Protein AF-A0A6C0JAY5-F1 (afdb_monomer)

Mean predicted aligned error: 5.96 Å

Secondary structure (DSSP, 8-state):
-HHHHHHHTT---HHHHHHIIIIIIIIHHHHHHHHHHHS-GGGHHHHHHHHHHHHHHHHHHHHHT---EETTTTEE-TTGGGHHHHHHHHHHHHHHHHTT-HHHHHHHHHHHHHHHHHHHHIIIII-

Solvent-accessible surface area (backbone atoms only — not comparable to full-atom values): 6620 Å² total; per-residue (Å²): 117,73,66,59,58,55,52,63,72,71,61,74,47,78,66,54,23,49,45,43,37,47,53,58,58,43,39,49,35,50,50,51,22,52,46,46,64,69,53,60,57,88,57,32,29,61,56,12,60,56,35,42,55,60,17,51,51,36,38,50,35,56,77,67,60,77,67,58,66,35,71,50,52,74,39,64,42,80,63,55,86,47,26,61,59,49,16,51,36,31,45,52,21,18,51,30,15,53,72,47,38,46,87,56,16,24,52,38,37,44,50,46,35,52,53,53,50,50,53,51,47,43,67,72,74,72,104

Radius of gyration: 16.35 Å; Cα contacts (8 Å, |Δi|>4): 132; chains: 1; bounding box: 35×34×46 Å

Nearest PDB structures (foldseek):
  8f6e-assembly1_B  TM=4.522E-01  e=9.659E+00  Shewanella oneidensis
  4nqi-assembly1_B  TM=2.561E-01  e=8.730E+00  Dictyostelium discoideum

Sequence (127 aa):
MITIYYIIYIMLSFKERFVLFLAGCIGSRLLFTYIAKNINVEYLPYLGYIALLPAIGMLYIYITGSRDYGAEAGGKIWWNYMRPIHSFLLFLFAYYAIVKNKDVAWKIILLDTIIGLGAFINQHFVK

Structure (mmCIF, N/CA/C/O backbone):
data_AF-A0A6C0JAY5-F1
#
_entry.id   AF-A0A6C0JAY5-F1
#
loop_
_atom_site.group_PDB
_atom_site.id
_atom_site.type_symbol
_atom_site.label_atom_id
_atom_site.label_alt_id
_atom_site.label_comp_id
_atom_site.label_asym_id
_atom_site.label_entity_id
_atom_site.label_seq_id
_atom_site.pdbx_PDB_ins_code
_atom_site.Cartn_x
_atom_site.Cartn_y
_atom_site.Cartn_z
_atom_site.occupancy
_atom_site.B_iso_or_equiv
_atom_site.auth_seq_id
_atom_site.auth_comp_id
_atom_site.auth_asym_id
_atom_site.auth_atom_id
_atom_site.pdbx_PDB_model_num
ATOM 1 N N . MET A 1 1 ? 6.644 24.327 -29.916 1.00 54.44 1 MET A N 1
ATOM 2 C CA . MET A 1 1 ? 5.933 23.978 -28.661 1.00 54.44 1 MET A CA 1
ATOM 3 C C . MET A 1 1 ? 5.718 22.473 -28.474 1.00 54.44 1 MET A C 1
ATOM 5 O O . MET A 1 1 ? 5.859 22.010 -27.354 1.00 54.44 1 MET A O 1
ATOM 9 N N . ILE A 1 2 ? 5.459 21.697 -29.535 1.00 54.69 2 ILE A N 1
ATOM 10 C CA . ILE A 1 2 ? 5.277 20.229 -29.462 1.00 54.69 2 ILE A CA 1
ATOM 11 C C . ILE A 1 2 ? 6.596 19.490 -29.137 1.00 54.69 2 ILE A C 1
ATOM 13 O O . ILE A 1 2 ? 6.607 18.537 -28.366 1.00 54.69 2 ILE A O 1
ATOM 17 N N . THR A 1 3 ? 7.735 19.990 -29.622 1.00 51.88 3 THR A N 1
ATOM 18 C CA . THR A 1 3 ? 9.058 19.368 -29.429 1.00 51.88 3 THR A CA 1
ATOM 19 C C . THR A 1 3 ? 9.593 19.470 -27.993 1.00 51.88 3 THR A C 1
ATOM 21 O O . THR A 1 3 ? 10.268 18.563 -27.527 1.00 51.88 3 THR A O 1
ATOM 24 N N . ILE A 1 4 ? 9.256 20.533 -27.252 1.00 52.16 4 ILE A N 1
ATOM 25 C CA . ILE A 1 4 ? 9.716 20.729 -25.861 1.00 52.16 4 ILE A CA 1
ATOM 26 C C . ILE A 1 4 ? 8.981 19.782 -24.902 1.00 52.16 4 ILE A C 1
ATOM 28 O O . ILE A 1 4 ? 9.606 19.188 -24.030 1.00 52.16 4 ILE A O 1
ATOM 32 N N . TYR A 1 5 ? 7.680 19.560 -25.112 1.00 51.28 5 TYR A N 1
ATOM 33 C CA . TYR A 1 5 ? 6.911 18.566 -24.354 1.00 51.28 5 TYR A CA 1
ATOM 34 C C . TYR A 1 5 ? 7.430 17.138 -24.585 1.00 51.28 5 TYR A C 1
ATOM 36 O O . TYR A 1 5 ? 7.510 16.352 -23.644 1.00 51.28 5 TYR A O 1
ATOM 44 N N . TYR A 1 6 ? 7.841 16.823 -25.817 1.00 51.25 6 TYR A N 1
ATOM 45 C CA . TYR A 1 6 ? 8.399 15.514 -26.168 1.00 51.25 6 TYR A CA 1
ATOM 46 C C . TYR A 1 6 ? 9.792 15.276 -25.556 1.00 51.25 6 TYR A C 1
ATOM 48 O O . TYR A 1 6 ? 10.113 14.160 -25.160 1.00 51.25 6 TYR A O 1
ATOM 56 N N . ILE A 1 7 ? 10.601 16.332 -25.419 1.00 49.59 7 ILE A N 1
ATOM 57 C CA . ILE A 1 7 ? 11.939 16.272 -24.806 1.00 49.59 7 ILE A CA 1
ATOM 58 C C . ILE A 1 7 ? 11.858 16.162 -23.274 1.00 49.59 7 ILE A C 1
ATOM 60 O O . ILE A 1 7 ? 12.607 15.385 -22.687 1.00 49.59 7 ILE A O 1
ATOM 64 N N . ILE A 1 8 ? 10.912 16.851 -22.621 1.00 50.94 8 ILE A N 1
ATOM 65 C CA . ILE A 1 8 ? 10.692 16.717 -21.166 1.00 50.94 8 ILE A CA 1
ATOM 66 C C . ILE A 1 8 ? 10.243 15.288 -20.807 1.00 50.94 8 ILE A C 1
ATOM 68 O O . ILE A 1 8 ? 10.693 14.732 -19.807 1.00 50.94 8 ILE A O 1
ATOM 72 N N . TYR A 1 9 ? 9.417 14.655 -21.647 1.00 51.22 9 TYR A N 1
ATOM 73 C CA . TYR A 1 9 ? 8.948 13.277 -21.439 1.00 51.22 9 TYR A CA 1
ATOM 74 C C . TYR A 1 9 ? 10.049 12.203 -21.562 1.00 51.22 9 TYR A C 1
ATOM 76 O O . TYR A 1 9 ? 9.867 11.087 -21.075 1.00 51.22 9 TYR A O 1
ATOM 84 N N . ILE A 1 10 ? 11.184 12.514 -22.197 1.00 54.47 10 ILE A N 1
ATOM 85 C CA . ILE A 1 10 ? 12.216 11.534 -22.583 1.00 54.47 10 ILE A CA 1
ATOM 86 C C . ILE A 1 10 ? 13.386 11.431 -21.587 1.00 54.47 10 ILE A C 1
ATOM 88 O O . ILE A 1 10 ? 14.153 10.472 -21.646 1.00 54.47 10 ILE A O 1
ATOM 92 N N . MET A 1 11 ? 13.508 12.333 -20.611 1.00 53.62 11 MET A N 1
ATOM 93 C CA . MET A 1 11 ? 14.703 12.406 -19.755 1.00 53.62 11 MET A CA 1
ATOM 94 C C . MET A 1 11 ? 14.431 12.359 -18.250 1.00 53.62 11 MET A C 1
ATOM 96 O O . MET A 1 11 ? 15.195 12.929 -17.479 1.00 53.62 11 MET A O 1
ATOM 100 N N . LEU A 1 12 ? 13.415 11.615 -17.794 1.00 60.91 12 LEU A N 1
ATOM 101 C CA . LEU A 1 12 ? 13.416 11.215 -16.384 1.00 60.91 12 LEU A CA 1
ATOM 102 C C . LEU A 1 12 ? 14.640 10.324 -16.141 1.00 60.91 12 LEU A C 1
ATOM 104 O O . LEU A 1 12 ? 14.709 9.187 -16.634 1.00 60.91 12 LEU A O 1
ATOM 108 N N . SER A 1 13 ? 15.609 10.861 -15.412 1.00 75.25 13 SER A N 1
ATOM 109 C CA . SER A 1 13 ? 16.813 10.178 -14.975 1.00 75.25 13 SER A CA 1
ATOM 110 C C . SER A 1 13 ? 16.450 8.938 -14.164 1.00 75.25 13 SER A C 1
ATOM 112 O O . SER A 1 13 ? 15.385 8.837 -13.548 1.00 75.25 13 SER A O 1
ATOM 114 N N . PHE A 1 14 ? 17.367 7.976 -14.131 1.00 72.56 14 PHE A N 1
ATOM 115 C CA . PHE A 1 14 ? 17.221 6.759 -13.334 1.00 72.56 14 PHE A CA 1
ATOM 116 C C . PHE A 1 14 ? 16.834 7.058 -11.872 1.00 72.56 14 PHE A C 1
ATOM 118 O O . PHE A 1 14 ? 15.974 6.392 -11.301 1.00 72.56 14 PHE A O 1
ATOM 125 N N . LYS A 1 15 ? 17.390 8.137 -11.304 1.00 79.25 15 LYS A N 1
ATOM 126 C CA . LYS A 1 15 ? 17.097 8.604 -9.943 1.00 79.25 15 LYS A CA 1
ATOM 127 C C . LYS A 1 15 ? 15.655 9.086 -9.783 1.00 79.25 15 LYS A C 1
ATOM 129 O O . LYS A 1 15 ? 15.005 8.736 -8.804 1.00 79.25 15 LYS A O 1
ATOM 134 N N . GLU A 1 16 ? 15.128 9.850 -10.735 1.00 79.75 16 GLU A N 1
ATOM 135 C CA . GLU A 1 16 ? 13.760 10.379 -10.650 1.00 79.75 16 GLU A CA 1
ATOM 136 C C . GLU A 1 16 ? 12.713 9.259 -10.736 1.00 79.75 16 GLU A C 1
ATOM 138 O O . GLU A 1 16 ? 11.715 9.291 -10.019 1.00 79.75 16 GLU A O 1
ATOM 143 N N . ARG A 1 17 ? 12.968 8.212 -11.531 1.00 82.44 17 ARG A N 1
ATOM 144 C CA . ARG A 1 17 ? 12.081 7.033 -11.629 1.00 82.44 17 ARG A CA 1
ATOM 145 C C . ARG A 1 17 ? 11.998 6.281 -10.301 1.00 82.44 17 ARG A C 1
ATOM 147 O O . ARG A 1 17 ? 10.915 5.893 -9.866 1.00 82.44 17 ARG A O 1
ATOM 154 N N . PHE A 1 18 ? 13.140 6.140 -9.629 1.00 86.94 18 PHE A N 1
ATOM 155 C CA . PHE A 1 18 ? 13.232 5.531 -8.302 1.00 86.94 18 PHE A CA 1
ATOM 156 C C . PHE A 1 18 ? 12.449 6.346 -7.283 1.00 86.94 18 PHE A C 1
ATOM 158 O O . PHE A 1 18 ? 11.688 5.777 -6.507 1.00 86.94 18 PHE A O 1
ATOM 165 N N . VAL A 1 19 ? 12.588 7.673 -7.316 1.00 86.75 19 VAL A N 1
ATOM 166 C CA . VAL A 1 19 ? 11.840 8.571 -6.431 1.00 86.75 19 VAL A CA 1
ATOM 167 C C . VAL A 1 19 ? 10.338 8.450 -6.676 1.00 86.75 19 VAL A C 1
ATOM 169 O O . VAL A 1 19 ? 9.593 8.337 -5.710 1.00 86.75 19 VAL A O 1
ATOM 172 N N . LEU A 1 20 ? 9.874 8.392 -7.926 1.00 86.75 20 LEU A N 1
ATOM 173 C CA . LEU A 1 20 ? 8.446 8.219 -8.215 1.00 86.75 20 LEU A CA 1
ATOM 174 C C . LEU A 1 20 ? 7.890 6.910 -7.643 1.00 86.75 20 LEU A C 1
ATOM 176 O O . LEU A 1 20 ? 6.817 6.914 -7.039 1.00 86.75 20 LEU A O 1
ATOM 180 N N . PHE A 1 21 ? 8.615 5.798 -7.781 1.00 88.38 21 PHE A N 1
ATOM 181 C CA . PHE A 1 21 ? 8.173 4.527 -7.210 1.00 88.38 21 PHE A CA 1
ATOM 182 C C . PHE A 1 21 ? 8.271 4.524 -5.676 1.00 88.38 21 PHE A C 1
ATOM 184 O O . PHE A 1 21 ? 7.318 4.157 -4.988 1.00 88.38 21 PHE A O 1
ATOM 191 N N . LEU A 1 22 ? 9.400 4.958 -5.116 1.00 89.69 22 LEU A N 1
ATO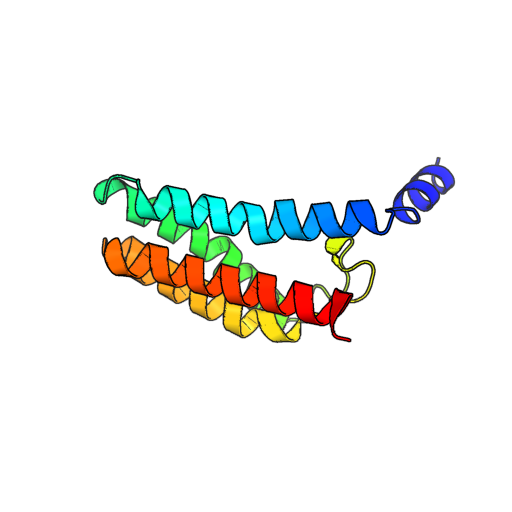M 192 C CA . LEU A 1 22 ? 9.643 4.916 -3.675 1.00 89.69 22 LEU A CA 1
ATOM 193 C C . LEU A 1 22 ? 8.783 5.928 -2.916 1.00 89.69 22 LEU A C 1
ATOM 195 O O . LEU A 1 22 ? 8.179 5.568 -1.915 1.00 89.69 22 LEU A O 1
ATOM 199 N N . ALA A 1 23 ? 8.667 7.167 -3.384 1.00 89.56 23 ALA A N 1
ATOM 200 C CA . ALA A 1 23 ? 7.826 8.171 -2.738 1.00 89.56 23 ALA A CA 1
ATOM 201 C C . ALA A 1 23 ? 6.341 7.956 -3.066 1.00 89.56 23 ALA A C 1
ATOM 203 O O . ALA A 1 23 ? 5.499 7.975 -2.169 1.00 89.56 23 ALA A O 1
ATOM 204 N N . GLY A 1 24 ? 6.010 7.707 -4.336 1.00 86.81 24 GLY A N 1
ATOM 205 C CA . GLY A 1 24 ? 4.624 7.577 -4.782 1.00 86.81 24 GLY A CA 1
ATOM 206 C C . GLY A 1 24 ? 3.974 6.256 -4.376 1.00 86.81 24 GLY A C 1
ATOM 207 O O . GLY A 1 24 ? 2.865 6.255 -3.854 1.00 86.81 24 GLY A O 1
ATOM 208 N N . CYS A 1 25 ? 4.649 5.126 -4.588 1.00 88.56 25 CYS A N 1
ATOM 209 C CA . CYS A 1 25 ? 4.077 3.789 -4.403 1.00 88.56 25 CYS A CA 1
ATOM 210 C C . CYS A 1 25 ? 4.370 3.228 -3.004 1.00 88.56 25 CYS A C 1
ATOM 212 O O . CYS A 1 25 ? 3.468 2.750 -2.321 1.00 88.56 25 CYS A O 1
ATOM 214 N N . ILE A 1 26 ? 5.627 3.286 -2.558 1.00 94.62 26 ILE A N 1
ATOM 215 C CA . ILE A 1 26 ? 6.014 2.779 -1.231 1.00 94.62 26 ILE A CA 1
ATOM 216 C C . ILE A 1 26 ? 5.668 3.796 -0.138 1.00 94.62 26 ILE A C 1
ATOM 218 O O . ILE A 1 26 ? 5.088 3.429 0.882 1.00 94.62 26 ILE A O 1
ATOM 222 N N . GLY A 1 27 ? 5.948 5.078 -0.368 1.00 94.12 27 GLY A N 1
ATOM 223 C CA . GLY A 1 27 ? 5.685 6.155 0.583 1.00 94.12 27 GLY A CA 1
ATOM 224 C C . GLY A 1 27 ? 4.201 6.319 0.897 1.00 94.12 27 GLY A C 1
ATOM 225 O O . GLY A 1 27 ? 3.836 6.394 2.068 1.00 94.12 27 GLY A O 1
ATOM 226 N N . SER A 1 28 ? 3.328 6.282 -0.116 1.00 93.50 28 SER A N 1
ATOM 227 C CA . SER A 1 28 ? 1.875 6.333 0.110 1.00 93.50 28 SER A CA 1
ATOM 228 C C . SER A 1 28 ? 1.371 5.143 0.932 1.00 93.50 28 SER A C 1
ATOM 230 O O . SER A 1 28 ? 0.574 5.331 1.849 1.00 93.50 28 SER A O 1
ATOM 232 N N . ARG A 1 29 ? 1.878 3.928 0.694 1.00 95.00 29 AR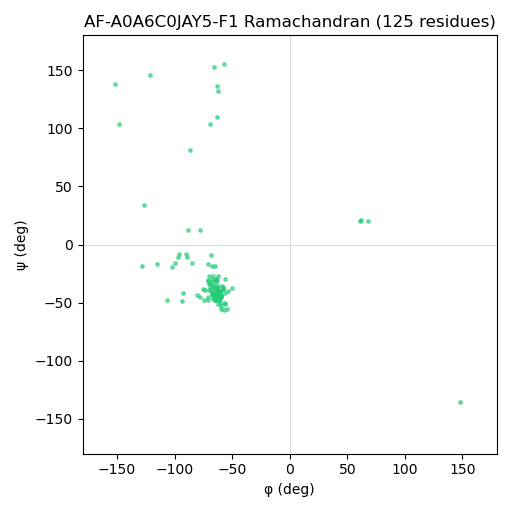G A N 1
ATOM 233 C CA . ARG A 1 29 ? 1.502 2.748 1.489 1.00 95.00 29 ARG A CA 1
ATOM 234 C C . ARG A 1 29 ? 2.020 2.804 2.924 1.00 95.00 29 ARG A C 1
ATOM 236 O O . ARG A 1 29 ? 1.292 2.448 3.852 1.00 95.00 29 ARG A O 1
ATOM 243 N N . LEU A 1 30 ? 3.242 3.294 3.136 1.00 97.06 30 LEU A N 1
ATOM 244 C CA . LEU A 1 30 ? 3.771 3.541 4.481 1.00 97.06 30 LEU A CA 1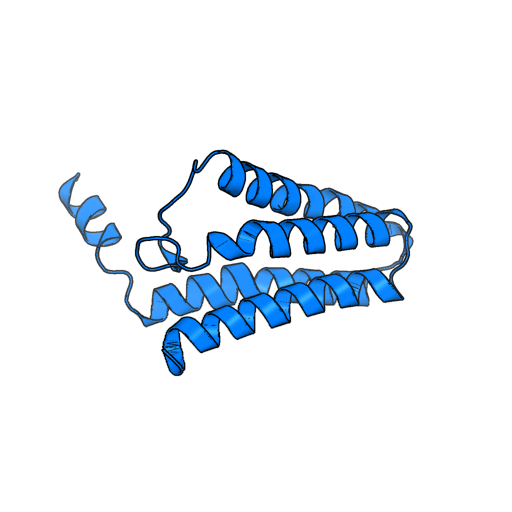
ATOM 245 C C . LEU A 1 30 ? 2.954 4.604 5.216 1.00 97.06 30 LEU A C 1
ATOM 247 O O . LEU A 1 30 ? 2.674 4.438 6.403 1.00 97.06 30 LEU A O 1
ATOM 251 N N . LEU A 1 31 ? 2.508 5.648 4.515 1.00 96.50 31 LEU A N 1
ATOM 252 C CA . LEU A 1 31 ? 1.610 6.652 5.076 1.00 96.50 31 LEU A CA 1
AT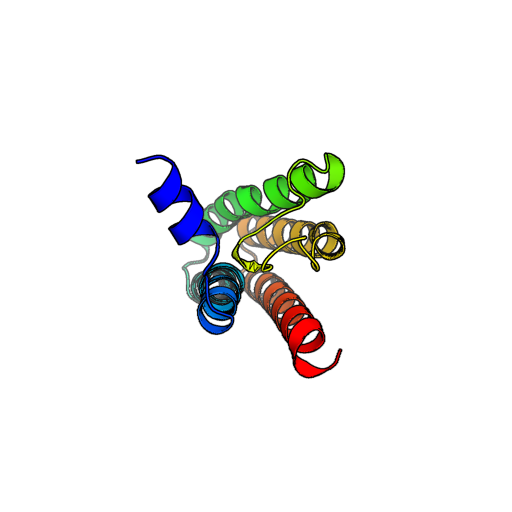OM 253 C C . LEU A 1 31 ? 0.276 6.022 5.496 1.00 96.50 31 LEU A C 1
ATOM 255 O O . LEU A 1 31 ? -0.153 6.220 6.631 1.00 96.50 31 LEU A O 1
ATOM 259 N N . PHE A 1 32 ? -0.340 5.198 4.644 1.00 94.44 32 PHE A N 1
ATOM 260 C CA . PHE A 1 32 ? -1.557 4.463 5.009 1.00 94.44 32 PHE A CA 1
ATOM 261 C C . PHE A 1 32 ? -1.324 3.529 6.202 1.00 94.44 32 PHE A C 1
ATOM 263 O O . PHE A 1 32 ? -2.165 3.468 7.096 1.00 94.44 32 PHE A O 1
ATOM 270 N N . THR A 1 33 ? -0.174 2.848 6.256 1.00 97.00 33 THR A N 1
ATOM 271 C CA . THR A 1 33 ? 0.213 1.982 7.382 1.00 97.00 33 THR A CA 1
ATOM 272 C C . THR A 1 33 ? 0.279 2.787 8.677 1.00 97.00 33 THR A C 1
ATOM 274 O O . THR A 1 33 ? -0.302 2.401 9.693 1.00 97.00 33 THR A O 1
ATOM 277 N N . TYR A 1 34 ? 0.982 3.920 8.641 1.00 97.94 34 TYR A N 1
ATOM 278 C CA . TYR A 1 34 ? 1.168 4.797 9.788 1.00 97.94 34 TYR A CA 1
ATOM 279 C C . TYR A 1 34 ? -0.165 5.369 10.278 1.00 97.94 34 TYR A C 1
ATOM 281 O O . TYR A 1 34 ? -0.444 5.315 11.478 1.00 97.94 34 TYR A O 1
ATOM 289 N N . ILE A 1 35 ? -1.013 5.852 9.365 1.00 97.38 35 ILE A N 1
ATOM 290 C CA . ILE A 1 35 ? -2.345 6.360 9.710 1.00 97.38 35 ILE A CA 1
ATOM 291 C C . ILE A 1 35 ? -3.187 5.227 10.305 1.00 97.38 35 ILE A C 1
ATOM 293 O O . ILE A 1 35 ? -3.691 5.377 11.413 1.00 97.38 35 ILE A O 1
ATOM 297 N N . ALA A 1 36 ? -3.281 4.071 9.642 1.00 96.94 36 ALA A N 1
ATOM 298 C CA . ALA A 1 36 ? -4.079 2.940 10.118 1.00 96.94 36 ALA A CA 1
ATOM 299 C C . ALA A 1 36 ? -3.655 2.458 11.515 1.00 96.94 36 ALA A C 1
ATOM 301 O O . ALA A 1 36 ? -4.504 2.089 12.322 1.00 96.94 36 ALA A O 1
ATOM 302 N N . LYS A 1 37 ? -2.354 2.489 11.830 1.00 97.81 37 LYS A N 1
ATOM 303 C CA . LYS A 1 37 ? -1.829 2.086 13.143 1.00 97.81 37 LYS A CA 1
ATOM 304 C C . LYS A 1 37 ? -2.208 3.070 14.261 1.00 97.81 37 LYS A C 1
ATOM 306 O O . LYS A 1 37 ? -2.516 2.639 15.376 1.00 97.81 37 LYS A O 1
ATOM 311 N N . ASN A 1 38 ? -2.188 4.374 13.977 1.00 97.56 38 ASN A N 1
ATOM 312 C CA . ASN A 1 38 ? -2.292 5.426 14.998 1.00 97.56 38 ASN A CA 1
ATOM 313 C C . ASN A 1 38 ? -3.676 6.085 15.094 1.00 97.56 38 ASN A C 1
ATOM 315 O O . ASN A 1 38 ? -3.985 6.691 16.117 1.00 97.56 38 ASN A O 1
ATOM 319 N N . ILE A 1 39 ? -4.515 5.974 14.064 1.00 96.50 39 ILE A N 1
ATOM 320 C CA . ILE A 1 39 ? -5.833 6.611 14.043 1.00 96.50 39 ILE A CA 1
ATOM 321 C C . ILE A 1 39 ? -6.770 6.018 15.109 1.00 96.50 39 ILE A C 1
ATOM 323 O O . ILE A 1 39 ? -6.650 4.853 15.517 1.00 96.50 39 ILE A O 1
ATOM 327 N N . ASN A 1 40 ? -7.728 6.831 15.564 1.00 97.00 40 ASN A N 1
ATOM 328 C CA . ASN A 1 40 ? -8.846 6.337 16.357 1.00 97.00 40 ASN A CA 1
ATOM 329 C C . ASN A 1 40 ? -9.672 5.354 15.509 1.00 97.00 40 ASN A C 1
ATOM 331 O O . ASN A 1 40 ? -9.942 5.596 14.331 1.00 97.00 40 ASN A O 1
ATOM 335 N N . VAL A 1 41 ? -10.055 4.239 16.128 1.00 96.75 41 VAL A N 1
ATOM 336 C CA . VAL A 1 41 ? -10.775 3.125 15.503 1.00 96.75 41 VAL A CA 1
ATOM 337 C C . VAL A 1 41 ? -12.089 3.574 14.850 1.00 96.75 41 VAL A C 1
ATOM 339 O O . VAL A 1 41 ? -12.473 3.023 13.822 1.00 96.75 41 VAL A O 1
ATOM 342 N N . GLU A 1 42 ? -12.730 4.624 15.366 1.00 97.31 42 GLU A N 1
ATOM 343 C CA . GLU A 1 42 ? -13.947 5.206 14.789 1.00 97.31 42 GLU A CA 1
ATOM 344 C C . GLU A 1 42 ? -13.745 5.780 13.381 1.00 97.31 42 GLU A C 1
ATOM 346 O O . GLU A 1 42 ? -14.663 5.733 12.565 1.00 97.31 42 GLU A O 1
ATOM 351 N N . TYR A 1 43 ? -12.540 6.267 13.065 1.00 97.38 43 TYR A N 1
ATOM 352 C CA . TYR A 1 43 ? -12.233 6.828 11.747 1.00 97.38 43 TYR A CA 1
ATOM 353 C C . TYR A 1 43 ? -11.572 5.828 10.789 1.00 97.38 43 TYR A C 1
ATOM 355 O O . TYR A 1 43 ? -11.423 6.119 9.600 1.00 97.38 43 TYR A O 1
ATOM 363 N N . LEU A 1 44 ? -11.187 4.643 11.273 1.00 97.38 44 LEU A N 1
ATOM 364 C CA . LEU A 1 44 ? -10.546 3.612 10.456 1.00 97.38 44 LEU A CA 1
ATOM 365 C C . LEU A 1 44 ? -11.397 3.170 9.241 1.00 97.38 44 LEU A C 1
ATOM 367 O O . LEU A 1 44 ? -10.816 3.013 8.163 1.00 97.38 44 LEU A O 1
ATOM 371 N N . PRO A 1 45 ? -12.741 3.054 9.331 1.00 98.44 45 PRO A N 1
ATOM 372 C CA . PRO A 1 45 ? -13.569 2.707 8.176 1.00 98.44 45 PRO A CA 1
ATOM 373 C C . PRO A 1 45 ? -13.450 3.682 7.002 1.00 98.44 45 PRO A C 1
ATOM 375 O O . PRO A 1 45 ? -13.435 3.240 5.855 1.00 98.44 45 PRO A O 1
ATOM 378 N N . TYR A 1 46 ? -13.292 4.988 7.255 1.00 98.12 46 TYR A N 1
ATOM 379 C CA . TYR A 1 46 ? -13.103 5.975 6.183 1.00 98.12 46 TYR A CA 1
ATOM 380 C C . TYR A 1 46 ? -11.826 5.703 5.387 1.00 98.12 46 TYR A C 1
ATOM 382 O O . TYR A 1 46 ? -11.837 5.766 4.159 1.00 98.12 46 TYR A O 1
ATOM 390 N N . LEU A 1 47 ? -10.742 5.324 6.072 1.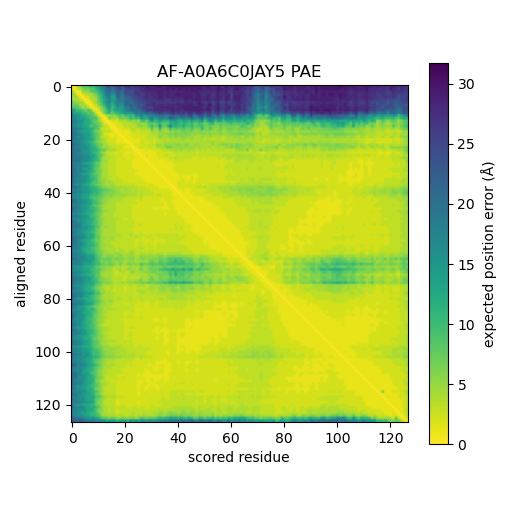00 97.44 47 LEU A N 1
ATOM 391 C CA . LEU A 1 47 ? -9.499 4.926 5.413 1.00 97.44 47 LEU A CA 1
ATOM 392 C C . LEU A 1 47 ? -9.682 3.637 4.596 1.00 97.44 47 LEU A C 1
ATOM 394 O O . LEU A 1 47 ? -9.123 3.518 3.507 1.00 97.44 47 LEU A O 1
ATOM 398 N N . GLY A 1 48 ? -10.504 2.705 5.089 1.00 97.75 48 GLY A N 1
ATOM 399 C CA . GLY A 1 48 ? -10.896 1.501 4.356 1.00 97.75 48 GLY A CA 1
ATOM 400 C C . GLY A 1 48 ? -11.641 1.815 3.056 1.00 97.75 48 GLY A C 1
ATOM 401 O O . GLY A 1 48 ? -11.249 1.324 1.999 1.00 97.75 48 GLY A O 1
ATOM 402 N N . TYR A 1 49 ? -12.648 2.693 3.101 1.00 98.31 49 TYR A N 1
ATOM 403 C CA . TYR A 1 49 ? -13.375 3.126 1.901 1.00 98.31 49 TYR A CA 1
ATOM 404 C C . TYR A 1 49 ? -12.470 3.838 0.892 1.00 98.31 49 TYR A C 1
ATOM 406 O O . TYR A 1 49 ? -12.565 3.577 -0.306 1.00 98.31 49 TYR A O 1
ATOM 414 N N . ILE A 1 50 ? -11.544 4.680 1.362 1.00 97.75 50 ILE A N 1
ATOM 415 C CA . ILE A 1 50 ? -10.549 5.324 0.494 1.00 97.75 50 ILE A CA 1
ATOM 416 C C . ILE A 1 50 ? -9.649 4.274 -0.172 1.00 97.75 50 ILE A C 1
ATOM 418 O O . ILE A 1 50 ? -9.361 4.393 -1.361 1.00 97.75 50 ILE A O 1
ATOM 422 N N . ALA A 1 51 ? -9.236 3.228 0.549 1.00 97.19 51 ALA A N 1
ATOM 423 C CA . ALA A 1 51 ? -8.388 2.164 0.007 1.00 97.19 51 ALA A CA 1
ATOM 424 C C . ALA A 1 51 ? -9.092 1.237 -1.001 1.00 97.19 51 ALA A C 1
ATOM 426 O O . ALA A 1 51 ? -8.411 0.574 -1.787 1.00 97.19 51 ALA A O 1
ATOM 427 N N . LEU A 1 52 ? -10.428 1.228 -1.061 1.00 98.12 52 LEU A N 1
ATOM 428 C CA . LEU A 1 52 ? -11.148 0.524 -2.128 1.00 98.12 52 LEU A CA 1
ATOM 429 C C . LEU A 1 52 ? -10.877 1.138 -3.507 1.00 98.12 52 LEU A C 1
ATOM 431 O O . LEU A 1 52 ? -10.846 0.405 -4.493 1.00 98.12 52 LEU A O 1
ATOM 435 N N . LEU A 1 53 ? -10.622 2.450 -3.589 1.00 97.19 53 LEU A N 1
ATOM 436 C CA . LEU A 1 53 ? -10.304 3.119 -4.854 1.00 97.19 53 LEU A CA 1
ATOM 437 C C . LEU A 1 53 ? -9.044 2.533 -5.523 1.00 97.19 53 LEU A C 1
ATOM 439 O O . LEU A 1 53 ? -9.149 2.081 -6.667 1.00 97.19 53 LEU A O 1
ATOM 443 N N . PRO A 1 54 ? -7.867 2.464 -4.861 1.00 95.56 54 PRO A N 1
ATOM 444 C CA . PRO A 1 54 ? -6.707 1.802 -5.443 1.00 95.56 54 PRO A CA 1
ATOM 445 C C . PRO A 1 54 ? -6.896 0.284 -5.571 1.00 95.56 54 PRO A C 1
ATOM 447 O O . PRO A 1 54 ? -6.404 -0.278 -6.548 1.00 95.56 54 PRO A O 1
ATOM 450 N N . ALA A 1 55 ? -7.633 -0.383 -4.671 1.00 97.38 55 ALA A N 1
ATOM 451 C CA . ALA A 1 55 ? -7.889 -1.825 -4.783 1.00 97.38 55 ALA A CA 1
ATOM 452 C C . ALA A 1 55 ? -8.621 -2.175 -6.091 1.00 97.38 55 ALA A C 1
ATOM 454 O O . ALA A 1 55 ? -8.142 -3.000 -6.877 1.00 97.38 55 ALA A O 1
ATOM 455 N N . ILE A 1 56 ? -9.742 -1.496 -6.353 1.00 98.19 56 ILE A N 1
ATOM 456 C CA . ILE A 1 56 ? -10.549 -1.661 -7.567 1.00 98.19 56 ILE A CA 1
ATOM 457 C C . ILE A 1 56 ? -9.765 -1.178 -8.786 1.00 98.19 56 ILE A C 1
ATOM 459 O O . ILE A 1 56 ? -9.712 -1.882 -9.790 1.00 98.19 56 ILE A O 1
ATOM 463 N N . GLY A 1 57 ? -9.110 -0.016 -8.703 1.00 96.69 57 GLY A N 1
ATOM 464 C CA . GLY A 1 57 ? -8.341 0.542 -9.815 1.00 96.69 57 GLY A CA 1
ATOM 465 C C . GLY A 1 57 ? -7.214 -0.382 -10.284 1.00 96.69 57 GLY A C 1
ATOM 466 O O . GLY A 1 57 ? -7.050 -0.602 -11.485 1.00 96.69 57 GLY A O 1
ATOM 467 N N . MET A 1 58 ? -6.457 -0.982 -9.359 1.00 95.38 58 MET A N 1
ATOM 468 C CA . MET A 1 58 ? -5.393 -1.928 -9.709 1.00 95.38 58 MET A CA 1
ATOM 469 C C . MET A 1 58 ? -5.939 -3.209 -10.346 1.00 95.38 58 MET A C 1
ATOM 471 O O . MET A 1 58 ? -5.349 -3.680 -11.322 1.00 95.38 58 MET A O 1
ATOM 475 N N . LEU A 1 59 ? -7.058 -3.738 -9.83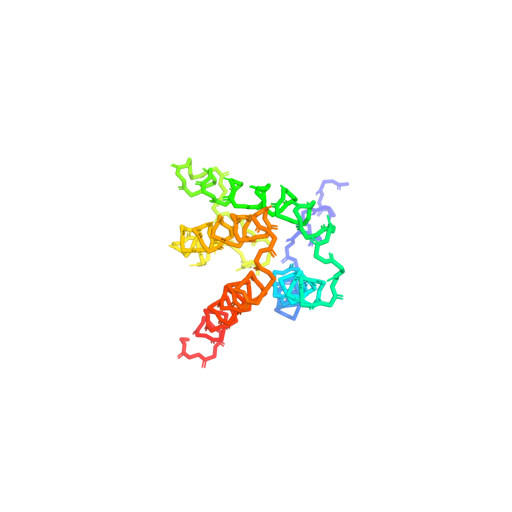8 1.00 97.38 59 LEU A N 1
ATOM 476 C CA . LEU A 1 59 ? -7.710 -4.921 -10.405 1.00 97.38 59 LEU A CA 1
ATOM 477 C C . LEU A 1 59 ? -8.269 -4.644 -11.799 1.00 97.38 59 LEU A C 1
ATOM 479 O O . LEU A 1 59 ? -8.016 -5.410 -12.725 1.00 97.38 59 LEU A O 1
ATOM 483 N N . TYR A 1 60 ? -8.979 -3.526 -11.955 1.00 97.75 60 TYR A N 1
ATOM 484 C CA . TYR A 1 60 ? -9.538 -3.090 -13.228 1.00 97.75 60 TYR A CA 1
ATOM 485 C C . TYR A 1 60 ? -8.447 -2.974 -14.288 1.00 97.75 60 TYR A C 1
ATOM 487 O O . TYR A 1 60 ? -8.576 -3.553 -15.365 1.00 97.75 60 TYR A O 1
ATOM 495 N N . ILE A 1 61 ? -7.344 -2.285 -13.974 1.00 96.06 61 ILE A N 1
ATOM 496 C CA . ILE A 1 61 ? -6.232 -2.126 -14.916 1.00 96.06 61 ILE A CA 1
ATOM 497 C C . ILE A 1 61 ? -5.636 -3.481 -15.301 1.00 96.06 61 ILE A C 1
ATOM 499 O O . ILE A 1 61 ? -5.315 -3.688 -16.467 1.00 96.06 61 ILE A O 1
ATOM 503 N N . TYR A 1 62 ? -5.498 -4.399 -14.343 1.00 95.88 62 TYR A N 1
ATOM 504 C CA . TYR A 1 62 ? -4.958 -5.724 -14.623 1.00 95.88 62 TYR A CA 1
ATOM 505 C C . TYR A 1 62 ? -5.863 -6.537 -15.558 1.00 95.88 62 TYR A C 1
ATOM 507 O O . TYR A 1 62 ? -5.378 -7.081 -16.543 1.00 95.88 62 TYR A O 1
ATOM 515 N N . ILE A 1 63 ? -7.169 -6.585 -15.276 1.00 96.88 63 ILE A N 1
ATOM 516 C CA . ILE A 1 63 ? -8.138 -7.360 -16.069 1.00 96.88 63 ILE A CA 1
ATOM 517 C C . ILE A 1 63 ? -8.292 -6.776 -17.476 1.00 96.88 63 ILE A C 1
ATOM 519 O O . ILE A 1 63 ? -8.368 -7.515 -18.452 1.00 96.88 63 ILE A O 1
ATOM 523 N N . THR A 1 64 ? -8.349 -5.450 -17.584 1.00 96.44 64 THR A N 1
ATOM 524 C CA . THR A 1 64 ? -8.589 -4.768 -18.866 1.00 96.44 64 THR A CA 1
ATOM 525 C C . THR A 1 64 ? -7.330 -4.556 -19.695 1.00 96.44 64 THR A C 1
ATOM 527 O O . THR A 1 64 ? -7.438 -4.211 -20.867 1.00 96.44 64 THR A O 1
ATOM 530 N N . GLY A 1 65 ? -6.141 -4.687 -19.100 1.00 93.62 65 GLY A N 1
ATOM 531 C CA . GLY A 1 65 ? -4.890 -4.295 -19.751 1.00 93.62 65 GLY A CA 1
ATOM 532 C C . GLY A 1 65 ? -4.832 -2.801 -20.098 1.00 93.62 65 GLY A C 1
ATOM 533 O O . GLY A 1 65 ? -4.063 -2.390 -20.956 1.00 93.62 65 GLY A O 1
ATOM 534 N N . SER A 1 66 ? -5.648 -1.959 -19.453 1.00 92.12 66 SER A N 1
ATOM 535 C CA . SER A 1 66 ? -5.819 -0.549 -19.843 1.00 92.12 66 SER A CA 1
ATOM 536 C C . SER A 1 66 ? -4.590 0.339 -19.605 1.00 92.12 66 SER A C 1
ATOM 538 O O . SER A 1 66 ? -4.570 1.485 -20.054 1.00 92.12 66 SER A O 1
ATOM 540 N N . ARG A 1 67 ? -3.553 -0.154 -18.908 1.00 90.81 67 ARG A N 1
ATOM 541 C CA . ARG A 1 67 ? -2.304 0.588 -18.677 1.00 90.81 67 ARG A CA 1
ATOM 542 C C . ARG A 1 67 ? -1.085 -0.332 -18.586 1.00 90.81 67 ARG A C 1
ATOM 544 O O . ARG A 1 67 ? -0.787 -0.876 -17.520 1.00 90.81 67 ARG A O 1
ATOM 551 N N . ASP A 1 68 ? -0.312 -0.346 -19.668 1.00 87.31 68 ASP A N 1
ATOM 552 C CA . ASP A 1 68 ? 0.923 -1.132 -19.791 1.00 87.31 68 ASP A CA 1
ATOM 553 C C . ASP A 1 68 ? 2.215 -0.336 -19.555 1.00 87.31 68 ASP A C 1
ATOM 555 O O . ASP A 1 68 ? 3.269 -0.930 -19.317 1.00 87.31 68 ASP A O 1
ATOM 559 N N . TYR A 1 69 ? 2.150 1.000 -19.586 1.00 89.81 69 TYR A N 1
ATOM 560 C CA . TYR A 1 69 ? 3.313 1.886 -19.473 1.00 89.81 69 TYR A CA 1
ATOM 561 C C . TYR A 1 69 ? 3.197 2.847 -18.284 1.00 89.81 69 TYR A C 1
ATOM 563 O O . TYR A 1 69 ? 2.109 3.308 -17.915 1.00 89.81 69 TYR A O 1
ATOM 571 N N . GLY A 1 70 ? 4.341 3.153 -17.671 1.00 85.12 70 GLY A N 1
ATOM 572 C CA . GLY A 1 70 ? 4.434 4.064 -16.535 1.00 85.12 70 GLY A CA 1
ATOM 573 C C . GLY A 1 70 ? 5.790 4.755 -16.465 1.00 85.12 70 GLY A C 1
ATOM 574 O O . GLY A 1 70 ? 6.830 4.122 -16.660 1.00 85.12 70 GLY A O 1
ATOM 575 N N . ALA A 1 71 ? 5.777 6.054 -16.167 1.00 83.81 71 ALA A N 1
ATOM 576 C CA . ALA A 1 71 ? 6.992 6.841 -15.971 1.00 83.81 71 ALA A CA 1
ATOM 577 C C . ALA A 1 71 ? 7.814 6.313 -14.782 1.00 83.81 71 ALA A C 1
ATOM 579 O O . ALA A 1 71 ? 9.039 6.241 -14.855 1.00 83.81 71 ALA A O 1
ATOM 580 N N . GLU A 1 72 ? 7.137 5.846 -13.731 1.00 83.25 72 GLU A N 1
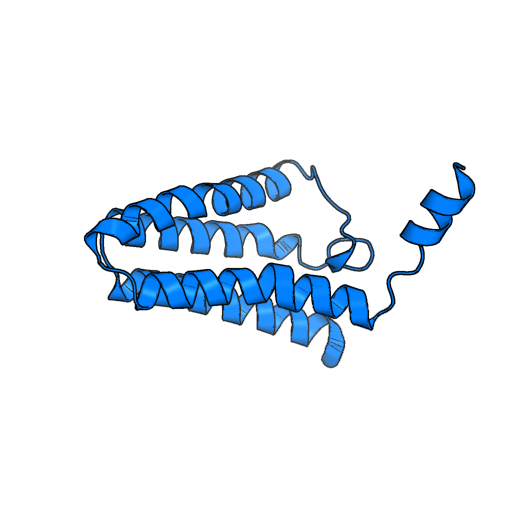ATOM 581 C CA . GLU A 1 72 ? 7.732 5.220 -12.548 1.00 83.25 72 GLU A CA 1
ATOM 582 C C . GLU A 1 72 ? 8.409 3.877 -12.853 1.00 83.25 72 GLU A C 1
ATOM 584 O O . GLU A 1 72 ? 9.344 3.480 -12.166 1.00 83.25 72 GLU A O 1
ATOM 589 N N . ALA A 1 73 ? 7.947 3.177 -13.892 1.00 83.00 73 ALA A N 1
ATOM 590 C CA . ALA A 1 73 ? 8.547 1.930 -14.355 1.00 83.00 73 ALA A CA 1
ATOM 591 C C . ALA A 1 73 ? 9.640 2.168 -15.408 1.00 83.00 73 ALA A C 1
ATOM 593 O O . ALA A 1 73 ? 10.327 1.229 -15.801 1.00 83.00 73 ALA A O 1
ATOM 594 N N . GLY A 1 74 ? 9.794 3.409 -15.883 1.00 82.62 74 GLY A N 1
ATOM 595 C CA . GLY A 1 74 ? 10.750 3.752 -16.924 1.00 82.62 74 GLY A CA 1
ATOM 596 C C . GLY A 1 74 ? 10.432 3.169 -18.302 1.00 82.62 74 GLY A C 1
ATOM 597 O O . GLY A 1 74 ? 11.340 3.053 -19.125 1.00 82.62 74 GLY A O 1
ATOM 598 N N . GLY A 1 75 ? 9.176 2.783 -18.541 1.00 86.88 75 GLY A N 1
ATOM 599 C CA . GLY A 1 75 ? 8.749 2.058 -19.733 1.00 86.88 75 GLY A CA 1
ATOM 600 C C . GLY A 1 75 ? 7.591 1.115 -19.423 1.00 86.88 75 GLY A C 1
ATOM 601 O O . GLY A 1 75 ? 6.635 1.494 -18.740 1.00 86.88 75 GLY A O 1
ATOM 602 N N . LYS A 1 76 ? 7.671 -0.116 -19.938 1.00 89.38 76 LYS A N 1
ATOM 603 C CA . LYS A 1 76 ? 6.678 -1.161 -19.668 1.00 89.38 76 LYS A CA 1
ATOM 604 C C . LYS A 1 76 ? 6.657 -1.489 -18.173 1.00 89.38 76 LYS A C 1
ATOM 606 O O . LYS A 1 76 ? 7.706 -1.697 -17.564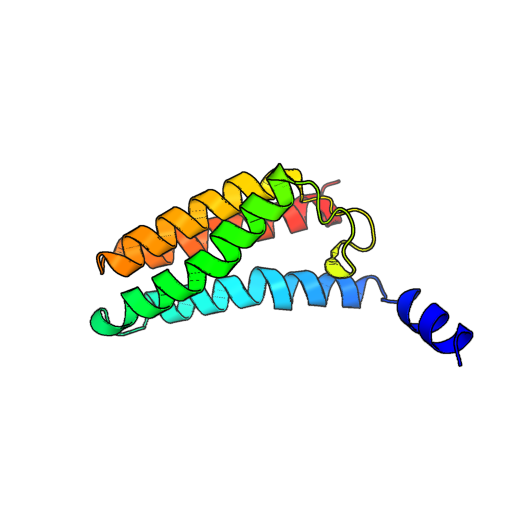 1.00 89.38 76 LYS A O 1
ATOM 611 N N . ILE A 1 77 ? 5.467 -1.539 -17.582 1.00 92.00 77 ILE A N 1
ATOM 612 C CA . ILE A 1 77 ? 5.293 -1.767 -16.145 1.00 92.00 77 ILE A CA 1
ATOM 613 C C . ILE A 1 77 ? 5.692 -3.205 -15.802 1.00 92.00 77 ILE A C 1
ATOM 615 O O . ILE A 1 77 ? 4.945 -4.154 -16.036 1.00 92.00 77 ILE A O 1
ATOM 619 N N . TRP A 1 78 ? 6.874 -3.361 -15.211 1.00 92.19 78 TRP A N 1
ATOM 620 C CA . TRP A 1 78 ? 7.432 -4.661 -14.839 1.00 92.19 78 TRP A CA 1
ATOM 621 C C . TRP A 1 78 ? 6.647 -5.343 -13.710 1.00 92.19 78 TRP A C 1
ATOM 623 O O . TRP A 1 78 ? 6.552 -6.562 -13.698 1.00 92.19 78 TRP A O 1
ATOM 633 N N . TRP A 1 79 ? 6.010 -4.587 -12.811 1.00 91.69 79 TRP A N 1
ATOM 634 C CA . TRP A 1 79 ? 5.198 -5.111 -11.700 1.00 91.69 79 TRP A CA 1
ATOM 635 C C . TRP A 1 79 ? 3.722 -5.346 -12.059 1.00 91.69 79 TRP A C 1
ATOM 637 O O . TRP A 1 79 ? 2.900 -5.573 -11.171 1.00 91.69 79 TRP A O 1
ATOM 647 N N . ASN A 1 80 ? 3.345 -5.318 -13.344 1.00 93.75 80 ASN A N 1
ATOM 648 C CA . ASN A 1 80 ? 1.942 -5.462 -13.752 1.00 93.75 80 ASN A CA 1
ATOM 649 C C . ASN A 1 80 ? 1.320 -6.781 -13.260 1.00 93.75 80 ASN A C 1
ATOM 651 O O . ASN A 1 80 ? 0.188 -6.798 -12.786 1.00 93.75 80 ASN A O 1
ATOM 655 N N . TYR A 1 81 ? 2.096 -7.868 -13.289 1.00 93.31 81 TYR A N 1
ATOM 656 C CA . TYR A 1 81 ? 1.680 -9.192 -12.818 1.00 93.31 81 TYR A CA 1
ATOM 657 C C . TYR A 1 81 ? 1.407 -9.258 -11.306 1.00 93.31 81 TYR A C 1
ATOM 659 O O . TYR A 1 81 ? 0.728 -10.172 -10.853 1.00 93.31 81 TYR A O 1
ATOM 667 N N . MET A 1 82 ? 1.909 -8.296 -10.524 1.00 94.88 82 MET A N 1
ATOM 668 C CA . MET A 1 82 ? 1.714 -8.238 -9.070 1.00 94.88 82 MET A CA 1
ATOM 669 C C . MET A 1 82 ? 0.458 -7.463 -8.668 1.00 94.88 82 MET A C 1
ATOM 671 O O . MET A 1 82 ? 0.054 -7.512 -7.505 1.00 94.88 82 MET A O 1
ATOM 675 N N . ARG A 1 83 ? -0.188 -6.754 -9.605 1.00 95.44 83 ARG A N 1
ATOM 676 C CA . ARG A 1 83 ? -1.410 -5.986 -9.323 1.00 95.44 83 ARG A CA 1
ATOM 677 C C . ARG A 1 83 ? -2.521 -6.811 -8.660 1.00 95.44 83 ARG A C 1
ATOM 679 O O . ARG A 1 83 ? -3.124 -6.264 -7.740 1.00 95.44 83 ARG A O 1
ATOM 686 N N . PRO A 1 84 ? -2.788 -8.079 -9.039 1.00 96.94 84 PRO A N 1
ATOM 687 C CA . PRO A 1 84 ? -3.804 -8.891 -8.369 1.00 96.94 84 PRO A CA 1
ATOM 688 C C . PRO A 1 84 ? -3.500 -9.120 -6.889 1.00 96.94 84 PRO A C 1
ATOM 690 O O . PRO A 1 84 ? -4.397 -9.012 -6.059 1.00 96.94 84 PRO A O 1
ATOM 693 N N . ILE A 1 85 ? -2.231 -9.370 -6.549 1.00 97.62 85 ILE A N 1
ATOM 694 C CA . ILE A 1 85 ? -1.795 -9.582 -5.163 1.00 97.62 85 ILE A CA 1
ATOM 695 C C . ILE A 1 85 ? -1.994 -8.296 -4.356 1.00 97.62 85 ILE A C 1
ATOM 697 O O . ILE A 1 85 ? -2.603 -8.328 -3.289 1.00 97.62 85 ILE A O 1
ATOM 701 N N . HIS A 1 86 ? -1.550 -7.157 -4.893 1.00 96.81 86 HIS A N 1
ATOM 702 C CA . HIS A 1 86 ? -1.711 -5.862 -4.229 1.00 96.81 86 HIS A CA 1
ATOM 703 C C . HIS A 1 86 ? -3.179 -5.451 -4.080 1.00 96.81 86 HIS A C 1
ATOM 705 O O . HIS A 1 86 ? -3.600 -4.975 -3.030 1.00 96.81 86 HIS A O 1
ATOM 711 N N . SER A 1 87 ? -3.985 -5.672 -5.118 1.00 97.56 87 SER A N 1
ATOM 712 C CA . SER A 1 87 ? -5.423 -5.419 -5.071 1.00 97.56 87 SER A CA 1
ATOM 713 C C . SER A 1 87 ? -6.101 -6.268 -3.994 1.00 97.56 87 SER A C 1
ATOM 715 O O . SER A 1 87 ? -6.850 -5.735 -3.176 1.00 97.56 87 SER A O 1
ATOM 717 N N . PHE A 1 88 ? -5.784 -7.563 -3.929 1.00 98.31 88 PHE A N 1
ATOM 718 C CA . PHE A 1 88 ? -6.322 -8.465 -2.915 1.00 98.31 88 PHE A CA 1
ATOM 719 C C . PHE A 1 88 ? -5.955 -8.028 -1.490 1.00 98.31 88 PHE A C 1
ATOM 721 O O . PHE A 1 88 ? -6.827 -7.960 -0.623 1.00 98.31 88 PHE A O 1
ATOM 728 N N . LEU A 1 89 ? -4.692 -7.665 -1.246 1.00 98.31 89 LEU A N 1
ATOM 729 C CA . LEU A 1 89 ? -4.256 -7.166 0.061 1.00 98.31 89 LEU A CA 1
ATOM 730 C C . LEU A 1 89 ? -4.931 -5.839 0.425 1.00 98.31 89 LEU A C 1
ATOM 732 O O . LEU A 1 89 ? -5.334 -5.660 1.572 1.00 98.31 89 LEU A O 1
ATOM 736 N N . LEU A 1 90 ? -5.129 -4.932 -0.535 1.00 98.00 90 LEU A N 1
ATOM 737 C CA . LEU A 1 90 ? -5.870 -3.690 -0.303 1.00 98.00 90 LEU A CA 1
ATOM 738 C C . LEU A 1 90 ? -7.357 -3.940 -0.008 1.00 98.00 90 LEU A C 1
ATOM 740 O O . LEU A 1 90 ? -7.914 -3.264 0.856 1.00 98.00 90 LEU A O 1
ATOM 744 N N . PHE A 1 91 ? -7.994 -4.928 -0.645 1.00 98.56 91 PHE A N 1
ATOM 745 C CA . PHE A 1 91 ? -9.357 -5.342 -0.290 1.00 98.56 91 PHE A CA 1
ATOM 746 C C . PHE A 1 91 ? -9.432 -5.922 1.122 1.00 98.56 91 PHE A C 1
ATOM 748 O O . PHE A 1 91 ? -10.333 -5.560 1.878 1.00 98.56 91 PHE A O 1
ATOM 755 N N . LEU A 1 92 ? -8.475 -6.773 1.506 1.00 98.44 92 LEU A N 1
ATOM 756 C CA . LEU A 1 92 ? -8.396 -7.288 2.873 1.00 98.44 92 LEU A CA 1
ATOM 757 C C . LEU A 1 92 ? -8.184 -6.154 3.880 1.00 98.44 92 LEU A C 1
ATOM 759 O O . LEU A 1 92 ? -8.876 -6.100 4.895 1.00 98.44 92 LEU A O 1
ATOM 763 N N . PHE A 1 93 ? -7.281 -5.217 3.588 1.00 98.44 93 PHE A N 1
ATOM 764 C CA . PHE A 1 93 ? -7.095 -4.021 4.404 1.00 98.44 93 PHE A CA 1
ATOM 765 C C . PHE A 1 93 ? -8.407 -3.247 4.554 1.00 98.44 93 PHE A C 1
ATOM 767 O O . PHE A 1 93 ? -8.805 -2.950 5.678 1.00 98.44 93 PHE A O 1
ATOM 774 N N . ALA A 1 94 ? -9.087 -2.955 3.442 1.00 98.38 94 ALA A N 1
ATOM 775 C CA . ALA A 1 94 ? -10.337 -2.212 3.445 1.00 98.38 94 ALA A CA 1
ATOM 776 C C . ALA A 1 94 ? -11.411 -2.926 4.273 1.00 98.38 94 ALA A C 1
ATOM 778 O O . ALA A 1 94 ? -12.053 -2.293 5.107 1.00 98.38 94 ALA A O 1
ATOM 779 N N . TYR A 1 95 ? -11.545 -4.245 4.117 1.00 98.56 95 TYR A N 1
ATOM 780 C CA . TYR A 1 95 ? -12.456 -5.060 4.914 1.00 98.56 95 TYR A CA 1
ATOM 781 C C . TYR A 1 95 ? -12.168 -4.931 6.415 1.00 98.56 95 TYR A C 1
ATOM 783 O O . TYR A 1 95 ? -13.048 -4.513 7.169 1.00 98.56 95 TYR A O 1
ATOM 791 N N . TYR A 1 96 ? -10.934 -5.215 6.852 1.00 98.44 96 TYR A N 1
ATOM 792 C CA . TYR A 1 96 ? -10.562 -5.141 8.271 1.00 98.44 96 TYR A CA 1
ATOM 793 C C . TYR A 1 96 ? -10.646 -3.717 8.835 1.00 98.44 96 TYR A C 1
ATOM 795 O O . TYR A 1 96 ? -10.998 -3.541 10.002 1.00 98.44 96 TYR A O 1
ATOM 803 N N . ALA A 1 97 ? -10.382 -2.702 8.013 1.00 98.12 97 ALA A N 1
ATOM 804 C CA . ALA A 1 97 ? -10.544 -1.305 8.386 1.00 98.12 97 ALA A CA 1
ATOM 805 C C . ALA A 1 97 ? -12.022 -0.931 8.605 1.00 98.12 97 ALA A C 1
ATOM 807 O O . ALA A 1 97 ? -12.345 -0.275 9.597 1.00 98.12 97 ALA A O 1
ATOM 808 N N . ILE A 1 98 ? -12.922 -1.391 7.730 1.00 98.31 98 ILE A N 1
ATOM 809 C CA . ILE A 1 98 ? -14.370 -1.141 7.817 1.00 98.31 98 ILE A CA 1
ATOM 810 C C . ILE A 1 98 ? -14.985 -1.841 9.032 1.00 98.31 98 ILE A C 1
ATOM 812 O O . ILE A 1 98 ? -15.761 -1.222 9.758 1.00 98.31 98 ILE A O 1
ATOM 816 N N . VAL A 1 99 ? -14.587 -3.085 9.323 1.00 98.31 99 VAL A N 1
ATOM 817 C CA . VAL A 1 99 ? -15.023 -3.791 10.545 1.00 98.31 99 VAL A CA 1
ATOM 818 C C . VAL A 1 99 ? -14.268 -3.342 11.802 1.00 98.31 99 VAL A C 1
ATOM 820 O O . VAL A 1 99 ? -14.356 -3.998 12.839 1.00 98.31 99 VAL A O 1
ATOM 823 N N . LYS A 1 100 ? -13.523 -2.228 11.728 1.00 97.81 100 LYS A N 1
ATOM 824 C CA . LYS A 1 100 ? -12.832 -1.594 12.860 1.00 97.81 100 LYS A CA 1
ATOM 825 C C . LYS A 1 100 ? -11.764 -2.471 13.536 1.00 97.81 100 LYS A C 1
ATOM 827 O O . LYS A 1 100 ? -11.345 -2.198 14.660 1.00 97.81 100 LYS A O 1
ATOM 832 N N . ASN A 1 101 ? -11.246 -3.486 12.848 1.00 97.69 101 ASN A N 1
ATOM 833 C CA . ASN A 1 101 ? -10.166 -4.330 13.355 1.00 97.69 101 ASN A CA 1
ATOM 834 C C . ASN A 1 101 ? -8.801 -3.712 13.025 1.00 97.69 101 ASN A C 1
ATOM 836 O O . ASN A 1 101 ? -8.121 -4.081 12.060 1.00 97.69 101 ASN A O 1
ATOM 840 N N . LYS A 1 102 ? -8.401 -2.750 13.858 1.00 97.12 102 LYS A N 1
ATOM 841 C CA . LYS A 1 102 ? -7.153 -2.007 13.679 1.00 97.12 102 LYS A CA 1
ATOM 842 C C . LYS A 1 102 ? -5.922 -2.910 13.698 1.00 97.12 102 LYS A C 1
ATOM 844 O O . LYS A 1 102 ? -5.061 -2.758 12.836 1.00 97.12 102 LYS A O 1
ATOM 849 N N . ASP A 1 103 ? -5.855 -3.855 14.636 1.00 96.69 103 ASP A N 1
ATOM 850 C CA . ASP A 1 103 ? -4.670 -4.691 14.874 1.00 96.69 103 ASP A CA 1
ATOM 851 C C . ASP A 1 103 ? -4.284 -5.567 13.685 1.00 96.69 103 ASP A C 1
ATOM 853 O O . ASP A 1 103 ? -3.108 -5.912 13.531 1.00 96.69 103 ASP A O 1
ATOM 857 N N . VAL A 1 104 ? -5.264 -5.926 12.854 1.00 97.94 104 VAL A N 1
ATOM 858 C CA . VAL A 1 104 ? -5.055 -6.673 11.612 1.00 97.94 104 VAL A CA 1
ATOM 859 C C . VAL A 1 104 ? -4.894 -5.726 10.422 1.00 97.94 104 VAL A C 1
ATOM 861 O O . VAL A 1 104 ? -3.995 -5.936 9.607 1.00 97.94 104 VAL A O 1
ATOM 864 N N . ALA A 1 105 ? -5.695 -4.657 10.339 1.00 97.75 105 ALA A N 1
ATOM 865 C CA . ALA A 1 105 ? -5.700 -3.745 9.195 1.00 97.75 105 ALA A CA 1
ATOM 866 C C . ALA A 1 105 ? -4.301 -3.183 8.878 1.00 97.75 105 ALA A C 1
ATOM 868 O O . ALA A 1 105 ? -3.795 -3.375 7.772 1.00 97.75 105 ALA A O 1
ATOM 869 N N . TRP A 1 106 ? -3.613 -2.555 9.841 1.00 98.00 106 TRP A N 1
ATOM 870 C CA . TRP A 1 106 ? -2.302 -1.947 9.555 1.00 98.00 106 TRP A CA 1
ATOM 871 C C . TRP A 1 106 ? -1.240 -2.984 9.152 1.00 98.00 106 TRP A C 1
ATOM 873 O O . TRP A 1 106 ? -0.350 -2.669 8.363 1.00 98.00 106 TRP A O 1
ATOM 883 N N . LYS A 1 107 ? -1.340 -4.228 9.647 1.00 98.50 107 LYS A N 1
ATOM 884 C CA . LYS A 1 107 ? -0.411 -5.316 9.297 1.00 98.50 107 LYS A CA 1
ATOM 885 C C . LYS A 1 107 ? -0.576 -5.755 7.848 1.00 98.50 107 LYS A C 1
ATOM 887 O O . LYS A 1 107 ? 0.423 -6.037 7.193 1.00 98.50 107 LYS A O 1
ATOM 892 N N . ILE A 1 108 ? -1.808 -5.779 7.338 1.00 98.19 108 ILE A N 1
ATOM 893 C CA . ILE A 1 108 ? -2.081 -6.145 5.942 1.00 98.19 108 ILE A CA 1
ATOM 894 C C . ILE A 1 108 ? -1.440 -5.137 4.988 1.00 98.19 108 ILE A C 1
ATOM 896 O O . ILE A 1 108 ? -0.745 -5.528 4.053 1.00 98.19 108 ILE A O 1
ATOM 900 N N . ILE A 1 109 ? -1.624 -3.840 5.237 1.00 97.38 109 ILE A N 1
ATOM 901 C CA . ILE A 1 109 ? -1.048 -2.805 4.370 1.00 97.38 109 ILE A CA 1
ATOM 902 C C . ILE A 1 109 ? 0.484 -2.720 4.520 1.00 97.38 109 ILE A C 1
ATOM 904 O O . ILE A 1 109 ? 1.192 -2.446 3.547 1.00 97.38 109 ILE A O 1
ATOM 908 N N . LEU A 1 110 ? 1.024 -3.039 5.702 1.00 98.12 110 LEU A N 1
ATOM 909 C CA . LEU A 1 110 ? 2.468 -3.194 5.881 1.00 98.12 110 LEU A CA 1
ATOM 910 C C . LEU A 1 110 ? 3.013 -4.371 5.059 1.00 98.12 110 LEU A C 1
ATOM 912 O O . LEU A 1 110 ? 4.040 -4.225 4.400 1.00 98.12 110 LEU A O 1
ATOM 916 N N . LEU A 1 111 ? 2.323 -5.514 5.056 1.00 98.25 111 LEU A N 1
ATOM 917 C CA . LEU A 1 111 ? 2.689 -6.666 4.229 1.00 98.25 111 LEU A CA 1
ATOM 918 C C . LEU A 1 111 ? 2.681 -6.305 2.736 1.00 98.25 111 LEU A C 1
ATOM 920 O O . LEU A 1 111 ? 3.643 -6.607 2.031 1.00 98.25 111 LEU A O 1
ATOM 924 N N . ASP A 1 112 ? 1.645 -5.601 2.276 1.00 97.38 112 ASP A N 1
ATOM 925 C CA . ASP A 1 112 ? 1.553 -5.086 0.904 1.00 97.38 112 ASP A CA 1
ATOM 926 C C . ASP A 1 112 ? 2.754 -4.194 0.537 1.00 97.38 112 ASP A C 1
ATOM 928 O O . ASP A 1 112 ? 3.350 -4.324 -0.537 1.00 97.38 112 ASP A O 1
ATOM 932 N N . THR A 1 113 ? 3.166 -3.340 1.478 1.00 97.31 113 THR A N 1
ATOM 933 C CA . THR A 1 113 ? 4.344 -2.474 1.347 1.00 97.31 113 THR A CA 1
ATOM 934 C C . THR A 1 113 ? 5.636 -3.281 1.230 1.00 97.31 113 THR A C 1
ATOM 936 O O . THR A 1 113 ? 6.452 -2.994 0.353 1.00 97.31 113 THR A O 1
ATOM 939 N N . ILE A 1 114 ? 5.828 -4.294 2.082 1.00 97.88 114 ILE A N 1
ATOM 940 C CA . ILE A 1 114 ? 7.022 -5.155 2.071 1.00 97.88 114 ILE A CA 1
ATOM 941 C C . ILE A 1 114 ? 7.125 -5.903 0.740 1.00 97.88 114 ILE A C 1
ATOM 943 O O . ILE A 1 114 ? 8.202 -5.940 0.148 1.00 97.88 114 ILE A O 1
ATOM 947 N N . ILE A 1 115 ? 6.012 -6.441 0.234 1.00 97.19 115 ILE A N 1
ATOM 948 C CA . ILE A 1 115 ? 5.967 -7.116 -1.071 1.00 97.19 115 ILE A CA 1
ATOM 949 C C . ILE A 1 115 ? 6.351 -6.142 -2.192 1.00 97.19 115 ILE A C 1
ATOM 951 O O . ILE A 1 115 ? 7.184 -6.475 -3.038 1.00 97.19 115 ILE A O 1
ATOM 955 N N . GLY A 1 116 ? 5.797 -4.925 -2.181 1.00 94.88 116 GLY A N 1
ATOM 956 C CA . GLY A 1 116 ? 6.117 -3.901 -3.179 1.00 94.88 116 GLY A CA 1
ATOM 957 C C . GLY A 1 116 ? 7.589 -3.476 -3.146 1.00 94.88 116 GLY A C 1
ATOM 958 O O . GLY A 1 116 ? 8.221 -3.337 -4.196 1.00 94.88 116 GLY A O 1
ATOM 959 N N . LEU A 1 117 ? 8.156 -3.311 -1.948 1.00 95.44 117 LEU A N 1
ATOM 960 C CA . LEU A 1 117 ? 9.568 -2.973 -1.773 1.00 95.44 117 LEU A CA 1
ATOM 961 C C . LEU A 1 117 ? 10.482 -4.129 -2.204 1.00 95.44 117 LEU A C 1
ATOM 963 O O . LEU A 1 117 ? 11.467 -3.899 -2.900 1.00 95.44 117 LEU A O 1
ATOM 967 N N . GLY A 1 118 ? 10.139 -5.369 -1.852 1.00 95.12 118 GLY A N 1
ATOM 968 C CA . GLY A 1 118 ? 10.881 -6.557 -2.277 1.00 95.12 118 GLY A CA 1
ATOM 969 C C . GLY A 1 118 ? 10.910 -6.708 -3.798 1.00 95.12 118 GLY A C 1
ATOM 970 O O . GLY A 1 118 ? 11.969 -6.954 -4.375 1.00 95.12 118 GLY A O 1
ATOM 971 N N . ALA A 1 119 ? 9.777 -6.470 -4.465 1.00 93.62 119 ALA A N 1
ATOM 972 C CA . ALA A 1 119 ? 9.698 -6.481 -5.923 1.00 93.62 119 ALA A CA 1
ATOM 973 C C . ALA A 1 119 ? 10.594 -5.412 -6.562 1.00 93.62 119 ALA A C 1
ATOM 975 O O . ALA A 1 119 ? 11.293 -5.688 -7.538 1.00 93.62 119 ALA A O 1
ATOM 976 N N . PHE A 1 120 ? 10.608 -4.209 -5.983 1.00 93.06 120 PHE A N 1
ATOM 977 C CA . PHE A 1 120 ? 11.480 -3.124 -6.420 1.00 93.06 120 PHE A CA 1
ATOM 978 C C . PHE A 1 120 ? 12.958 -3.471 -6.274 1.00 93.06 120 PHE A C 1
ATOM 980 O O . PHE A 1 120 ? 13.715 -3.269 -7.223 1.00 93.06 120 PHE A O 1
ATOM 987 N N . ILE A 1 121 ? 13.360 -4.019 -5.124 1.00 92.62 121 ILE A N 1
ATOM 988 C CA . ILE A 1 121 ? 14.751 -4.416 -4.884 1.00 92.62 121 ILE A CA 1
ATOM 989 C C . ILE A 1 121 ? 15.171 -5.494 -5.886 1.00 92.62 121 ILE A C 1
ATOM 991 O O . ILE A 1 121 ? 16.212 -5.374 -6.529 1.00 92.62 121 ILE A O 1
ATOM 995 N N . ASN A 1 122 ? 14.334 -6.515 -6.073 1.00 92.50 122 ASN A N 1
ATOM 996 C CA . ASN A 1 122 ? 14.615 -7.610 -6.994 1.00 92.50 122 ASN A CA 1
ATOM 997 C C . ASN A 1 122 ? 14.788 -7.134 -8.446 1.00 92.50 122 ASN A C 1
ATOM 999 O O . ASN A 1 122 ? 15.675 -7.616 -9.142 1.00 92.50 122 ASN A O 1
ATOM 1003 N N . GLN A 1 123 ? 13.966 -6.181 -8.894 1.00 90.12 123 GLN A N 1
ATOM 1004 C CA . GLN A 1 123 ? 14.016 -5.657 -10.262 1.00 90.12 123 GLN A CA 1
ATOM 1005 C C . GLN A 1 123 ? 15.255 -4.797 -10.556 1.00 90.12 123 GLN A C 1
ATOM 1007 O O . GLN A 1 123 ? 15.622 -4.672 -11.721 1.00 90.12 123 GLN A O 1
ATOM 1012 N N . HIS A 1 124 ? 15.844 -4.160 -9.541 1.00 88.44 124 HIS A N 1
ATOM 1013 C CA . HIS A 1 124 ? 16.886 -3.146 -9.746 1.00 88.44 124 HIS A CA 1
ATOM 1014 C C . HIS A 1 124 ? 18.264 -3.520 -9.190 1.00 88.44 124 HIS A C 1
ATOM 1016 O O . HIS A 1 124 ? 19.237 -2.859 -9.546 1.00 88.44 124 HIS A O 1
ATOM 1022 N N . PHE A 1 125 ? 18.351 -4.509 -8.296 1.00 88.62 125 PHE A N 1
ATOM 1023 C CA . PHE A 1 125 ? 19.609 -4.879 -7.635 1.00 88.62 125 PHE A CA 1
ATOM 1024 C C . PHE A 1 125 ? 19.957 -6.369 -7.707 1.00 88.62 125 PHE A C 1
ATOM 1026 O O . PHE A 1 125 ? 21.106 -6.715 -7.448 1.00 88.62 125 PHE A O 1
ATOM 1033 N N . VAL A 1 126 ? 18.994 -7.253 -7.989 1.00 87.06 126 VAL A N 1
ATOM 1034 C CA . VAL A 1 126 ? 19.224 -8.713 -8.010 1.00 87.06 126 VAL A CA 1
ATOM 1035 C C . VAL A 1 126 ? 19.235 -9.245 -9.437 1.00 87.06 126 VAL A C 1
ATOM 1037 O O . VAL A 1 126 ? 20.117 -10.022 -9.797 1.00 87.06 126 VAL A O 1
ATOM 1040 N N . LYS A 1 127 ? 18.238 -8.843 -10.227 1.00 56.69 127 LYS A N 1
ATOM 1041 C CA . LYS A 1 127 ? 18.252 -8.979 -11.683 1.00 56.69 127 LYS A CA 1
ATOM 1042 C C . LYS A 1 127 ? 19.007 -7.820 -12.312 1.00 56.69 127 LYS A C 1
ATOM 1044 O O 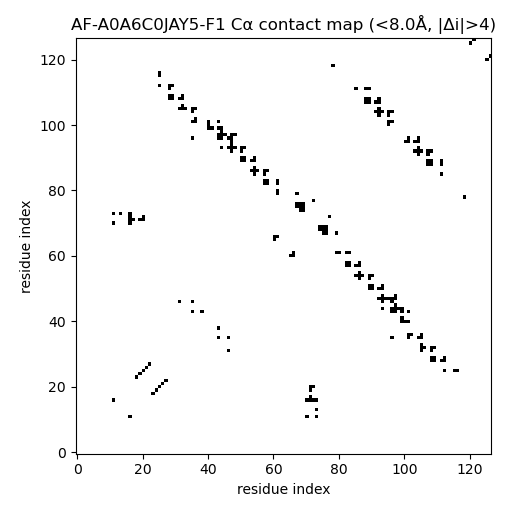. LYS A 1 127 ? 19.632 -8.077 -13.360 1.00 56.69 127 LYS A O 1
#

pLDDT: mean 89.82, std 13.39, range [49.59, 98.56]

Organism: NCBI:txid1070528

Foldseek 3Di:
DVVVVVVVLQDPDPVNLQCCCCCVPLVVLVVLLVCLQPPDLVCLLVSLVVLLVLLVVLVVCLVVVVDQADVSCVGGNPCNVCSPVLSVLSNVLSVCSNVSVSVVNSVSSVVSSVVSVVVVCCVPPVD